Protein AF-A0A382ZJ48-F1 (afdb_monomer_lite)

Organism: NCBI:txid408172

Secondary structure (DSSP, 8-state):
-----HHHHHHHHHHHHH-S--EEE----GGGS-TTSGGGTS----HHHHHHHHHHT-SEEE---HHHHS-TT---------

Sequence (82 aa):
MGCLHEGHVSLIKASISECDYTVASIFVNPAQFGVNEDLKSYPRDIEPDKEILRNTGVDVLFYPDHKDLYPKNFQTFTQVEE

Radius of gyration: 14.99 Å; chains: 1; bounding box: 34×28×38 Å

Foldseek 3Di:
DDPDDVVNLVVQLVCVVPDPAAEAEDDLACVPDDPPDCSVVPDDPCVVVVVSCVVSDHPYYHYDDPCVVVPPPDDDDDDDDD

pLDDT: mean 95.08, std 4.1, range [81.5, 98.69]

Structure (mmCIF, N/CA/C/O backbone):
data_AF-A0A382ZJ48-F1
#
_entry.id   AF-A0A382ZJ48-F1
#
loop_
_atom_site.group_PDB
_atom_site.id
_atom_site.type_symbol
_atom_site.label_atom_id
_atom_site.label_alt_id
_atom_site.label_comp_id
_atom_site.label_asym_id
_atom_site.label_entity_id
_atom_site.label_seq_id
_atom_site.pdbx_PDB_ins_code
_atom_site.Cartn_x
_atom_site.Cartn_y
_atom_site.Cartn_z
_atom_site.occupancy
_atom_site.B_iso_or_equiv
_atom_site.auth_seq_id
_atom_site.auth_comp_id
_atom_site.auth_asym_id
_atom_site.auth_atom_id
_atom_site.pdbx_PDB_model_num
ATOM 1 N N . MET A 1 1 ? 3.217 3.698 -1.562 1.00 95.38 1 MET A N 1
ATOM 2 C CA . MET A 1 1 ? 3.506 2.370 -2.151 1.00 95.38 1 MET A CA 1
ATOM 3 C C . MET A 1 1 ? 4.272 1.548 -1.123 1.00 95.38 1 MET A C 1
ATOM 5 O O . MET A 1 1 ? 5.372 1.077 -1.387 1.00 95.38 1 MET A O 1
ATOM 9 N N . GLY A 1 2 ? 3.701 1.423 0.076 1.00 96.00 2 GLY A N 1
ATOM 10 C CA . GLY A 1 2 ? 4.493 1.178 1.282 1.00 96.00 2 GLY A CA 1
ATOM 11 C C . GLY A 1 2 ? 5.153 2.461 1.793 1.00 96.00 2 GLY A C 1
ATOM 12 O O . GLY A 1 2 ? 4.846 3.543 1.275 1.00 96.00 2 GLY A O 1
ATOM 13 N N . CYS A 1 3 ? 6.015 2.323 2.799 1.00 96.31 3 CYS A N 1
ATOM 14 C CA . CYS A 1 3 ? 6.585 3.419 3.588 1.00 96.31 3 CYS A CA 1
ATOM 15 C C . CYS A 1 3 ? 5.487 4.306 4.175 1.00 96.31 3 CYS A C 1
ATOM 17 O O . CYS A 1 3 ? 5.420 5.515 3.931 1.00 96.31 3 CYS A O 1
ATOM 19 N N . LEU A 1 4 ? 4.571 3.660 4.890 1.00 97.62 4 LEU A N 1
ATOM 20 C CA . LEU A 1 4 ? 3.387 4.289 5.436 1.00 97.62 4 LEU A CA 1
ATOM 21 C C . LEU A 1 4 ? 3.763 5.327 6.498 1.00 97.62 4 LEU A C 1
ATOM 23 O O . LEU A 1 4 ? 4.734 5.206 7.240 1.00 97.62 4 LEU A O 1
ATOM 27 N N . HIS A 1 5 ? 2.951 6.372 6.555 1.00 96.62 5 HIS A N 1
ATOM 28 C CA . HIS A 1 5 ? 3.098 7.510 7.457 1.00 96.62 5 HIS A CA 1
ATOM 29 C C . HIS A 1 5 ? 1.703 8.047 7.789 1.00 96.62 5 HIS A C 1
ATOM 31 O O . HIS A 1 5 ? 0.717 7.584 7.218 1.00 96.62 5 HIS A O 1
ATOM 37 N N . GLU A 1 6 ? 1.598 9.069 8.638 1.00 98.00 6 GLU A N 1
ATOM 38 C CA . GLU A 1 6 ? 0.307 9.588 9.128 1.00 98.00 6 GLU A CA 1
ATOM 39 C C . GLU A 1 6 ? -0.700 9.934 8.019 1.00 98.00 6 GLU A C 1
ATOM 41 O O . GLU A 1 6 ? -1.884 9.632 8.138 1.00 98.00 6 GLU A O 1
ATOM 46 N N . GLY A 1 7 ? -0.233 10.486 6.894 1.00 98.44 7 GLY A N 1
ATOM 47 C CA . GLY A 1 7 ? -1.092 10.718 5.724 1.00 98.44 7 GLY A CA 1
ATOM 48 C C . GLY A 1 7 ? -1.735 9.452 5.133 1.00 98.44 7 GLY A C 1
ATOM 49 O O . GLY A 1 7 ? -2.855 9.511 4.648 1.00 98.44 7 GLY A O 1
ATOM 50 N N . HIS A 1 8 ? -1.073 8.295 5.192 1.00 98.44 8 HIS A N 1
ATOM 51 C CA . HIS A 1 8 ? -1.680 7.022 4.790 1.00 98.44 8 HIS A CA 1
ATOM 52 C C . HIS A 1 8 ? -2.663 6.517 5.855 1.00 98.44 8 HIS A C 1
ATOM 54 O O . HIS A 1 8 ? -3.737 6.018 5.528 1.00 98.44 8 HIS A O 1
ATOM 60 N N . VAL A 1 9 ? -2.314 6.681 7.135 1.00 98.50 9 VAL A N 1
ATOM 61 C CA . VAL A 1 9 ? -3.155 6.271 8.270 1.00 98.50 9 VAL A CA 1
ATOM 62 C C . VAL A 1 9 ? -4.482 7.029 8.279 1.00 98.50 9 VAL A C 1
ATOM 64 O O . VAL A 1 9 ? -5.514 6.436 8.589 1.00 98.50 9 VAL A O 1
ATOM 67 N N . SER A 1 10 ? -4.497 8.313 7.912 1.00 98.56 10 SER A N 1
ATOM 68 C CA . SER A 1 10 ? -5.745 9.081 7.832 1.00 98.56 10 SER A CA 1
ATOM 69 C C . SER A 1 10 ? -6.710 8.526 6.778 1.00 98.56 10 SER A C 1
ATOM 71 O O . SER A 1 10 ? -7.902 8.420 7.059 1.00 98.56 10 SER A O 1
ATOM 73 N N . LEU A 1 11 ? -6.205 8.099 5.613 1.00 98.62 11 LEU A N 1
ATOM 74 C CA . LEU A 1 11 ? -7.012 7.462 4.565 1.00 98.62 11 LEU A CA 1
ATOM 75 C C . LEU A 1 11 ? -7.571 6.112 5.022 1.00 98.62 11 LEU A C 1
ATOM 77 O O . LEU A 1 11 ? -8.742 5.819 4.800 1.00 98.62 11 LEU A O 1
ATOM 81 N N . ILE A 1 12 ? -6.749 5.310 5.705 1.00 98.56 12 ILE A N 1
ATOM 82 C CA . ILE A 1 12 ? -7.182 4.024 6.262 1.00 98.56 12 ILE A CA 1
ATOM 83 C C . ILE A 1 12 ? -8.298 4.239 7.292 1.00 98.56 12 ILE A C 1
ATOM 85 O O . ILE A 1 12 ? -9.319 3.563 7.235 1.00 98.56 12 ILE A O 1
ATOM 89 N N . LYS A 1 13 ? -8.143 5.206 8.204 1.00 98.44 13 LYS A N 1
ATOM 90 C CA . LYS A 1 13 ? -9.173 5.532 9.204 1.00 98.44 13 LYS A CA 1
ATOM 91 C C . LYS A 1 13 ? -10.485 5.983 8.560 1.00 98.44 13 LYS A C 1
ATOM 93 O O . LYS A 1 13 ? -11.542 5.574 9.030 1.00 98.44 13 LYS A O 1
ATOM 98 N N . ALA A 1 14 ? -10.415 6.787 7.498 1.00 98.62 14 ALA A N 1
ATOM 99 C CA . ALA A 1 14 ? -11.598 7.189 6.740 1.00 98.62 14 ALA A CA 1
ATOM 100 C C . ALA A 1 14 ? -12.301 5.967 6.121 1.00 98.62 14 ALA A C 1
ATOM 102 O O . ALA A 1 14 ? -13.490 5.769 6.359 1.00 98.62 14 ALA A O 1
ATOM 103 N N . SER A 1 15 ? -11.548 5.088 5.446 1.00 98.69 15 SER A N 1
ATOM 104 C CA . SER A 1 15 ? -12.066 3.830 4.884 1.00 98.69 15 SER A CA 1
ATOM 105 C C . SER A 1 15 ? -12.760 2.968 5.942 1.00 98.69 15 SER A C 1
ATOM 107 O O . SER A 1 15 ? -13.891 2.543 5.739 1.00 98.69 15 SER A O 1
ATOM 109 N N . ILE A 1 16 ? -12.130 2.772 7.102 1.00 98.25 16 ILE A N 1
ATOM 110 C CA . ILE A 1 16 ? -12.693 1.980 8.208 1.00 98.25 16 ILE A CA 1
ATOM 111 C C . ILE A 1 16 ? -13.993 2.591 8.744 1.00 98.25 16 ILE A C 1
ATOM 113 O O . ILE A 1 16 ? -14.889 1.865 9.162 1.00 98.25 16 ILE A O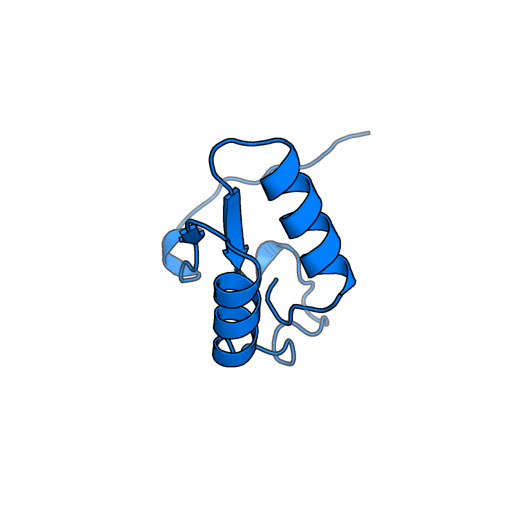 1
ATOM 117 N N . SER A 1 17 ? -14.115 3.920 8.753 1.00 98.44 17 SER A N 1
ATOM 118 C CA . SER A 1 17 ? -15.335 4.579 9.232 1.00 98.44 17 SER A CA 1
ATOM 119 C C . SER A 1 17 ? -16.503 4.528 8.243 1.00 98.44 17 SER A C 1
ATOM 121 O O . SER A 1 17 ? -17.648 4.706 8.654 1.00 98.44 17 SER A O 1
ATOM 123 N N . GLU A 1 18 ? -16.223 4.299 6.958 1.00 98.56 18 GLU A N 1
ATOM 124 C CA . GLU A 1 18 ? -17.203 4.398 5.868 1.00 98.56 18 GLU A CA 1
ATOM 125 C C . GLU A 1 18 ? -17.537 3.048 5.217 1.00 98.56 18 GLU A C 1
ATOM 127 O O . GLU A 1 18 ? -18.531 2.948 4.499 1.00 98.56 18 GLU A O 1
ATOM 132 N N . CYS A 1 19 ? -16.726 2.013 5.448 1.00 98.44 19 CYS A N 1
ATOM 133 C CA . CYS A 1 19 ? -16.825 0.718 4.776 1.00 98.44 19 CYS A CA 1
ATOM 134 C C . CYS A 1 19 ? -16.874 -0.442 5.776 1.00 98.44 19 CYS A C 1
ATOM 136 O O . CYS A 1 19 ? -16.227 -0.401 6.819 1.00 98.44 19 CYS A O 1
ATOM 138 N N . ASP A 1 20 ? -17.561 -1.526 5.405 1.00 98.56 20 ASP A N 1
ATOM 139 C CA . ASP A 1 20 ? -17.587 -2.765 6.199 1.00 98.56 20 ASP A CA 1
ATOM 140 C C . ASP A 1 20 ? -16.224 -3.478 6.229 1.00 98.56 20 ASP A C 1
ATOM 142 O O . ASP A 1 20 ? -15.896 -4.145 7.206 1.00 98.56 20 ASP A O 1
ATOM 146 N N . TYR A 1 21 ? -15.441 -3.340 5.151 1.00 98.38 21 TYR A N 1
ATOM 147 C CA . TYR A 1 21 ? -14.113 -3.931 5.004 1.00 98.38 21 TYR A CA 1
ATOM 148 C C . TYR A 1 21 ? -13.148 -2.940 4.357 1.00 98.38 21 TYR A C 1
ATOM 150 O O . TYR A 1 21 ? -13.478 -2.285 3.367 1.00 98.38 21 TYR A O 1
ATOM 158 N N . THR A 1 22 ? -11.924 -2.882 4.870 1.00 98.69 22 THR A N 1
ATOM 159 C CA . THR A 1 22 ? -10.831 -2.062 4.354 1.00 98.69 22 THR A CA 1
ATOM 160 C C . THR A 1 22 ? -9.701 -2.942 3.830 1.00 98.69 22 THR A C 1
ATOM 162 O O . THR A 1 22 ? -9.106 -3.740 4.556 1.00 98.69 22 THR A O 1
ATOM 165 N N . VAL A 1 23 ? -9.356 -2.747 2.556 1.00 98.56 23 VAL A N 1
ATOM 166 C CA . VAL A 1 23 ? -8.230 -3.416 1.893 1.00 98.56 23 VAL A CA 1
ATOM 167 C C . VAL A 1 23 ? -7.155 -2.386 1.575 1.00 98.56 23 VAL A C 1
ATOM 169 O O . VAL A 1 23 ? -7.427 -1.377 0.928 1.00 98.56 23 VAL A O 1
ATOM 172 N N . ALA A 1 24 ? -5.918 -2.655 1.985 1.00 98.44 24 ALA A N 1
ATOM 173 C CA . ALA A 1 24 ? -4.761 -1.842 1.628 1.00 98.44 24 ALA A CA 1
ATOM 174 C C . ALA A 1 24 ? -3.875 -2.591 0.632 1.00 98.44 24 ALA A C 1
ATOM 176 O O . ALA A 1 24 ? -3.548 -3.757 0.845 1.00 98.44 24 ALA A O 1
ATOM 177 N N . SER A 1 25 ? -3.437 -1.918 -0.433 1.00 98.19 25 SER A N 1
ATOM 178 C CA . SER A 1 25 ? -2.436 -2.462 -1.354 1.00 98.19 25 SER A CA 1
ATOM 179 C C . SER A 1 25 ? -1.086 -1.783 -1.169 1.00 98.19 25 SER A C 1
ATOM 181 O O . SER A 1 25 ? -0.997 -0.553 -1.218 1.00 98.19 25 SER A O 1
ATOM 183 N N . ILE A 1 26 ? -0.023 -2.573 -1.046 1.00 97.88 26 ILE A N 1
ATOM 184 C CA . ILE A 1 26 ? 1.352 -2.077 -1.105 1.00 97.88 26 ILE A CA 1
ATOM 185 C C . ILE A 1 26 ? 2.025 -2.697 -2.322 1.00 97.88 26 ILE A C 1
ATOM 187 O O . ILE A 1 26 ? 2.247 -3.899 -2.384 1.00 97.88 26 ILE A O 1
ATOM 191 N N . PHE A 1 27 ? 2.350 -1.856 -3.297 1.00 96.81 27 PHE A N 1
ATOM 192 C CA . PHE A 1 27 ? 3.071 -2.259 -4.493 1.00 96.81 27 PHE A CA 1
ATOM 193 C C . PHE A 1 27 ? 3.866 -1.067 -5.023 1.00 96.81 27 PHE A C 1
ATOM 195 O O . PHE A 1 27 ? 3.289 -0.020 -5.320 1.00 96.81 27 PHE A O 1
ATOM 202 N N . VAL A 1 28 ? 5.189 -1.210 -5.113 1.00 95.06 28 VAL A N 1
ATOM 203 C CA . VAL A 1 28 ? 6.048 -0.217 -5.772 1.00 95.06 28 VAL A CA 1
ATOM 204 C C . VAL A 1 28 ? 5.952 -0.462 -7.269 1.00 95.06 28 VAL A C 1
ATOM 206 O O . VAL A 1 28 ? 6.621 -1.350 -7.789 1.00 95.06 28 VAL A O 1
ATOM 209 N N . ASN A 1 29 ? 5.081 0.288 -7.937 1.00 94.94 29 ASN A N 1
ATOM 210 C CA . ASN A 1 29 ? 4.740 0.079 -9.338 1.00 94.94 29 ASN A CA 1
ATOM 211 C C . ASN A 1 29 ? 5.847 0.585 -10.276 1.00 94.94 29 ASN A C 1
ATOM 213 O O . ASN A 1 29 ? 5.947 1.793 -10.452 1.00 94.94 29 ASN A O 1
ATOM 217 N N . PRO A 1 30 ? 6.637 -0.270 -10.955 1.00 91.56 30 PRO A N 1
ATOM 218 C CA . PRO A 1 30 ? 7.735 0.209 -11.795 1.00 91.56 30 PRO A CA 1
ATOM 219 C C . PRO A 1 30 ? 7.275 1.002 -13.018 1.00 91.56 30 PRO A C 1
ATOM 221 O O . PRO A 1 30 ? 8.031 1.832 -13.506 1.00 91.56 30 PRO A O 1
ATOM 224 N N . ALA A 1 31 ? 6.048 0.775 -13.501 1.00 91.06 31 ALA A N 1
ATOM 225 C CA . ALA A 1 31 ? 5.529 1.435 -14.697 1.00 91.06 31 ALA A CA 1
ATOM 226 C C . ALA A 1 31 ? 5.313 2.948 -14.511 1.00 91.06 31 ALA A C 1
ATOM 228 O O . ALA A 1 31 ? 5.184 3.662 -15.500 1.00 91.06 31 ALA A O 1
ATOM 229 N N . GLN A 1 32 ? 5.280 3.435 -13.265 1.00 92.94 32 GLN A N 1
ATOM 230 C CA . GLN A 1 32 ? 5.134 4.860 -12.956 1.00 92.94 32 GLN A CA 1
ATOM 231 C C . GLN A 1 32 ? 6.462 5.558 -12.623 1.00 92.94 32 GLN A C 1
ATOM 233 O O . GLN A 1 32 ? 6.433 6.726 -12.254 1.00 92.94 32 GLN A O 1
ATOM 238 N N . PHE A 1 33 ? 7.596 4.850 -12.728 1.00 92.69 33 PHE A N 1
ATOM 239 C CA . PHE A 1 33 ? 8.925 5.434 -12.552 1.00 92.69 33 PHE A CA 1
ATOM 240 C C . PHE A 1 33 ? 9.631 5.607 -13.901 1.00 92.69 33 PHE A C 1
ATOM 242 O O . PHE A 1 33 ? 9.726 4.673 -14.701 1.00 92.69 33 PHE A O 1
ATOM 249 N N . GLY A 1 34 ? 10.191 6.788 -14.136 1.00 89.88 34 GLY A N 1
ATOM 250 C CA . GLY A 1 34 ? 11.075 7.074 -15.262 1.00 89.88 34 GLY A CA 1
ATOM 251 C C . GLY A 1 34 ? 12.459 6.420 -15.134 1.00 89.88 34 GLY A C 1
ATOM 252 O O . GLY A 1 34 ? 12.884 5.983 -14.066 1.00 89.88 34 GLY A O 1
ATOM 253 N N . VAL A 1 35 ? 13.220 6.405 -16.236 1.00 82.12 35 VAL A N 1
ATOM 254 C CA . VAL A 1 35 ? 14.556 5.766 -16.323 1.00 82.12 35 VAL A CA 1
ATOM 255 C C . VAL A 1 35 ? 15.558 6.308 -15.291 1.00 82.12 35 VAL A C 1
ATOM 257 O O . VAL A 1 35 ? 16.421 5.565 -14.826 1.00 82.12 35 VAL A O 1
ATOM 260 N N . ASN A 1 36 ? 15.435 7.586 -14.926 1.00 83.25 36 ASN A N 1
ATOM 261 C CA . ASN A 1 36 ? 16.330 8.277 -13.993 1.00 83.25 36 ASN 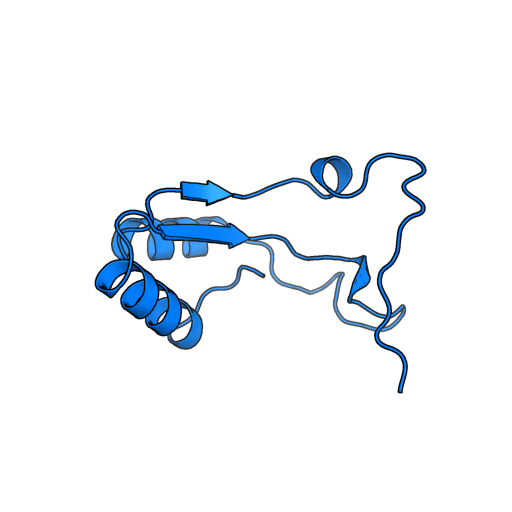A CA 1
ATOM 262 C C . ASN A 1 36 ? 15.687 8.545 -12.625 1.00 83.25 36 ASN A C 1
ATOM 264 O O . ASN A 1 36 ? 16.227 9.325 -11.843 1.00 83.25 36 ASN A O 1
ATOM 268 N N . GLU A 1 37 ? 14.534 7.941 -12.349 1.00 90.06 37 GLU A N 1
ATOM 269 C CA . GLU A 1 37 ? 13.854 8.102 -11.070 1.00 90.06 37 GLU A CA 1
ATOM 270 C C . GLU A 1 37 ? 14.319 7.064 -10.046 1.00 90.06 37 GLU A C 1
ATOM 272 O O . GLU A 1 37 ? 15.105 6.148 -10.309 1.00 90.06 37 GLU A O 1
ATOM 277 N N . ASP A 1 38 ? 13.847 7.235 -8.823 1.00 88.94 38 ASP A N 1
ATOM 278 C CA . ASP A 1 38 ? 14.379 6.628 -7.616 1.00 88.94 38 ASP A CA 1
ATOM 279 C C . ASP A 1 38 ? 13.846 5.213 -7.347 1.00 88.94 38 ASP A C 1
ATOM 281 O O . ASP A 1 38 ? 13.955 4.719 -6.227 1.00 88.94 38 ASP A O 1
ATOM 285 N N . LEU A 1 39 ? 13.364 4.492 -8.370 1.00 88.31 39 LEU A N 1
ATOM 286 C CA . LEU A 1 39 ? 12.826 3.129 -8.232 1.00 88.31 39 LEU A CA 1
ATOM 287 C C . LEU A 1 39 ? 13.775 2.197 -7.460 1.00 88.31 39 LEU A C 1
ATOM 289 O O . LEU A 1 39 ? 13.330 1.361 -6.6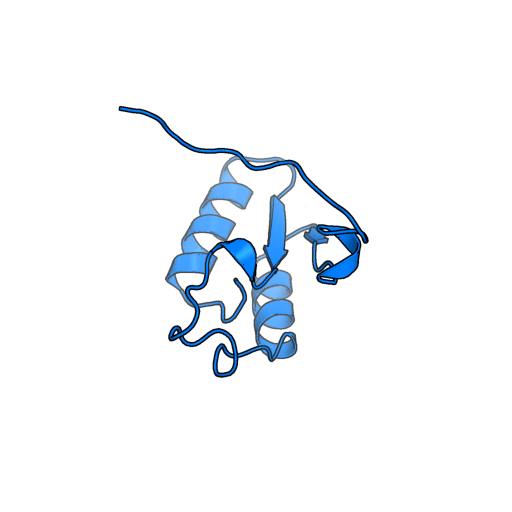70 1.00 88.31 39 LEU A O 1
ATOM 293 N N . LYS A 1 40 ? 15.089 2.314 -7.701 1.00 86.56 40 LYS A N 1
ATOM 294 C CA . LYS A 1 40 ? 16.120 1.492 -7.042 1.00 86.56 40 LYS A CA 1
ATOM 295 C C . LYS A 1 40 ? 16.320 1.844 -5.568 1.00 86.56 40 LYS A C 1
ATOM 297 O O . LYS A 1 40 ? 16.651 0.952 -4.794 1.00 86.56 40 LYS A O 1
ATOM 302 N N . SER A 1 41 ? 16.162 3.113 -5.206 1.00 89.06 41 SER A N 1
ATOM 303 C CA . SER A 1 41 ? 16.340 3.623 -3.842 1.00 89.06 41 SER A CA 1
ATOM 304 C C . SER A 1 41 ? 15.032 3.737 -3.064 1.00 89.06 41 SER A C 1
ATOM 306 O O . SER A 1 41 ? 15.080 4.027 -1.871 1.00 89.06 41 SER A O 1
ATOM 308 N N . TYR A 1 42 ? 13.885 3.493 -3.705 1.00 90.38 42 TYR A N 1
ATOM 309 C CA . TYR A 1 42 ? 12.590 3.505 -3.041 1.00 90.38 42 TYR A CA 1
ATOM 310 C C . TYR A 1 42 ? 12.603 2.503 -1.875 1.00 90.38 42 TYR A C 1
ATOM 312 O O . TYR A 1 42 ? 12.994 1.349 -2.096 1.00 90.38 42 TYR A O 1
ATOM 320 N N . PRO A 1 43 ? 12.218 2.893 -0.648 1.00 87.81 43 PRO A N 1
ATOM 321 C CA . PRO A 1 43 ? 12.316 1.995 0.492 1.00 87.81 43 PRO A CA 1
ATOM 322 C C . PRO A 1 43 ? 11.282 0.862 0.388 1.00 87.81 43 PRO A C 1
ATOM 324 O O . PRO A 1 43 ? 10.180 1.037 -0.128 1.00 87.81 43 PRO A O 1
ATOM 327 N N . ARG A 1 44 ? 11.673 -0.346 0.809 1.00 86.19 44 ARG A N 1
ATOM 328 C CA . ARG A 1 44 ? 10.898 -1.590 0.595 1.00 86.19 44 ARG A CA 1
ATOM 329 C C . ARG A 1 44 ? 10.778 -2.456 1.845 1.00 86.19 44 ARG A C 1
ATOM 331 O O . ARG A 1 44 ? 10.423 -3.627 1.738 1.00 86.19 44 ARG A O 1
ATOM 338 N N . ASP A 1 45 ? 11.109 -1.908 3.009 1.00 91.06 45 ASP A N 1
ATOM 339 C CA . ASP A 1 45 ? 10.894 -2.624 4.260 1.00 91.06 45 ASP A CA 1
ATOM 340 C C . ASP A 1 45 ? 9.395 -2.658 4.569 1.00 91.06 45 ASP A C 1
ATOM 342 O O . ASP A 1 45 ? 8.780 -1.632 4.849 1.00 91.06 45 ASP A O 1
ATOM 346 N N . ILE A 1 46 ? 8.810 -3.847 4.449 1.00 95.31 46 ILE A N 1
ATOM 347 C CA . ILE A 1 46 ? 7.373 -4.072 4.590 1.00 95.31 46 ILE A CA 1
ATOM 348 C C . ILE A 1 46 ? 6.955 -4.290 6.049 1.00 95.31 46 ILE A C 1
ATOM 350 O O . ILE A 1 46 ? 5.771 -4.194 6.365 1.00 95.31 46 ILE A O 1
ATOM 354 N N . GLU A 1 47 ? 7.886 -4.609 6.952 1.00 97.38 47 GLU A N 1
ATOM 355 C CA . GLU A 1 47 ? 7.537 -4.952 8.336 1.00 97.38 47 GLU A CA 1
ATOM 356 C C . GLU A 1 47 ? 6.962 -3.765 9.130 1.00 97.38 47 GLU A C 1
ATOM 358 O O . GLU A 1 47 ? 5.915 -3.949 9.761 1.00 97.38 47 GLU A O 1
ATOM 363 N N . PRO A 1 48 ? 7.523 -2.539 9.052 1.00 97.44 48 PRO A N 1
ATOM 364 C CA . PRO A 1 48 ? 6.910 -1.364 9.674 1.00 97.44 48 PRO A CA 1
ATOM 365 C C . PRO A 1 48 ? 5.494 -1.096 9.151 1.00 97.44 48 PRO A C 1
ATOM 367 O O . PRO A 1 48 ? 4.584 -0.798 9.924 1.00 97.44 48 PRO A O 1
ATOM 370 N N . ASP A 1 49 ? 5.285 -1.262 7.844 1.00 98.06 49 ASP A N 1
ATOM 371 C CA . ASP A 1 49 ? 3.985 -1.036 7.215 1.00 98.06 49 ASP A CA 1
ATOM 372 C C . ASP A 1 49 ? 2.947 -2.059 7.685 1.00 98.06 49 ASP A C 1
ATOM 374 O O . ASP A 1 49 ? 1.826 -1.686 8.024 1.00 98.06 49 ASP A O 1
ATOM 378 N N . LYS A 1 50 ? 3.310 -3.348 7.758 1.00 98.00 50 LYS A N 1
ATOM 379 C CA . LYS A 1 50 ? 2.425 -4.397 8.294 1.00 98.00 50 LYS A CA 1
ATOM 380 C C . LYS A 1 50 ? 1.978 -4.079 9.712 1.00 98.00 50 LYS A C 1
ATOM 382 O O . LYS A 1 50 ? 0.814 -4.300 10.036 1.00 98.00 50 LYS A O 1
ATOM 387 N N . GLU A 1 51 ? 2.883 -3.577 10.543 1.00 98.06 51 GLU A N 1
ATOM 388 C CA . GLU A 1 51 ? 2.566 -3.219 11.921 1.00 98.06 51 GLU A CA 1
ATOM 389 C C . GLU A 1 51 ? 1.585 -2.044 11.987 1.00 98.06 51 GLU A C 1
ATOM 391 O O . GLU A 1 51 ? 0.575 -2.118 12.688 1.00 98.06 51 GLU A O 1
ATOM 396 N N . ILE A 1 52 ? 1.807 -0.998 11.186 1.00 98.19 52 ILE A N 1
ATOM 397 C CA . ILE A 1 52 ? 0.870 0.128 11.064 1.00 98.19 52 ILE A CA 1
ATOM 398 C C . ILE A 1 52 ? -0.514 -0.360 10.609 1.00 98.19 52 ILE A C 1
ATOM 400 O O . ILE A 1 52 ? -1.526 0.008 11.208 1.00 98.19 52 ILE A O 1
ATOM 404 N N . LEU A 1 53 ? -0.576 -1.205 9.576 1.00 98.25 53 LEU A N 1
ATOM 405 C CA . LEU A 1 53 ? -1.835 -1.715 9.023 1.00 98.25 53 LEU A CA 1
ATOM 406 C C . LEU A 1 53 ? -2.603 -2.577 10.032 1.00 98.25 53 LEU A C 1
ATOM 408 O O . LEU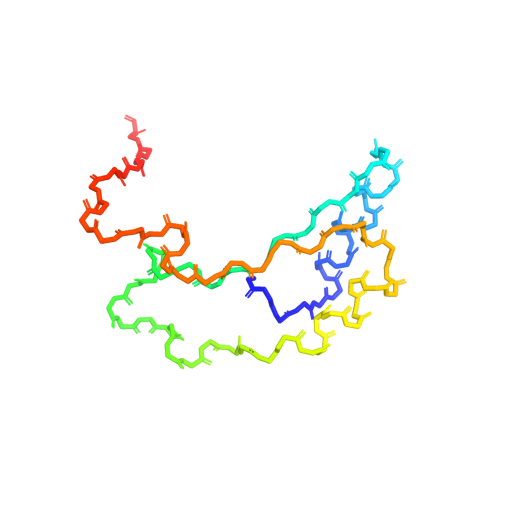 A 1 53 ? -3.806 -2.374 10.208 1.00 98.25 53 LEU A O 1
ATOM 412 N N . ARG A 1 54 ? -1.910 -3.484 10.737 1.00 97.25 54 ARG A N 1
ATOM 413 C CA . ARG A 1 54 ? -2.502 -4.296 11.813 1.00 97.25 54 ARG A CA 1
ATOM 414 C C . ARG A 1 54 ? -3.077 -3.420 12.919 1.00 97.25 54 ARG A C 1
ATOM 416 O O . ARG A 1 54 ? -4.216 -3.625 13.321 1.00 97.25 54 ARG A O 1
ATOM 423 N N . ASN A 1 55 ? -2.318 -2.422 13.368 1.00 97.81 55 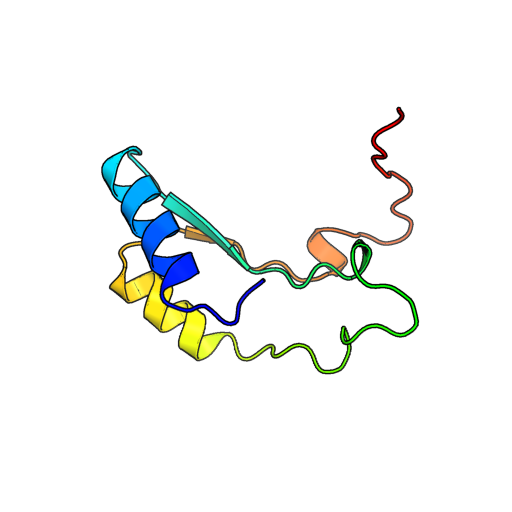ASN A N 1
ATOM 424 C CA . ASN A 1 55 ? -2.731 -1.541 14.460 1.00 97.81 55 ASN A CA 1
ATOM 425 C C . ASN A 1 55 ? -3.860 -0.581 14.072 1.00 97.81 55 ASN A C 1
ATOM 427 O O . ASN A 1 55 ? -4.593 -0.117 14.943 1.00 97.81 55 ASN A O 1
ATOM 431 N N . THR A 1 56 ? -4.014 -0.280 12.781 1.00 97.38 56 THR A N 1
ATOM 432 C CA . THR A 1 56 ? -5.082 0.607 12.303 1.00 97.38 56 THR A CA 1
ATOM 433 C C . THR A 1 56 ? -6.399 -0.142 12.075 1.00 97.38 56 THR A C 1
ATOM 435 O O . THR A 1 56 ? -7.446 0.494 12.100 1.00 97.38 56 THR A O 1
ATOM 438 N N . GLY A 1 57 ? -6.371 -1.471 11.916 1.00 96.69 57 GLY A N 1
ATOM 439 C CA . GLY A 1 57 ? -7.569 -2.295 11.714 1.00 96.69 57 GLY A CA 1
ATOM 440 C C . GLY A 1 57 ? -7.885 -2.600 10.249 1.00 96.69 57 GLY A C 1
ATOM 441 O O . GLY A 1 57 ? -9.048 -2.724 9.892 1.00 96.69 57 GLY A O 1
ATOM 442 N N . VAL A 1 58 ? -6.867 -2.693 9.389 1.00 98.38 58 VAL A N 1
ATOM 443 C CA . VAL A 1 58 ? -7.039 -3.133 7.994 1.00 98.38 58 VAL A CA 1
ATOM 444 C C . VAL A 1 58 ? -7.347 -4.630 7.943 1.00 98.38 58 VAL A C 1
ATOM 446 O O . VAL A 1 58 ? -6.616 -5.425 8.533 1.00 98.38 58 VAL A O 1
ATOM 449 N N . ASP A 1 59 ? -8.378 -5.020 7.191 1.00 98.50 59 ASP A N 1
ATOM 450 C CA . ASP A 1 59 ? -8.806 -6.418 7.071 1.00 98.50 59 ASP A CA 1
ATOM 451 C C . ASP A 1 59 ? -7.872 -7.239 6.181 1.00 98.50 59 ASP A C 1
ATOM 453 O O . ASP A 1 59 ? -7.548 -8.389 6.480 1.00 98.50 59 ASP A O 1
ATOM 457 N N . VAL A 1 60 ? -7.435 -6.650 5.063 1.00 98.50 60 VAL A N 1
ATOM 458 C CA . VAL A 1 60 ? -6.602 -7.332 4.067 1.00 98.50 60 VAL A CA 1
ATOM 459 C C . VAL A 1 60 ? -5.472 -6.427 3.599 1.00 98.50 60 VAL A C 1
ATOM 461 O O . VAL A 1 60 ? -5.692 -5.312 3.126 1.00 98.50 60 VAL A O 1
ATOM 464 N N . LEU A 1 61 ? -4.251 -6.956 3.654 1.00 98.38 61 LEU A N 1
ATOM 465 C CA . LEU A 1 61 ? -3.110 -6.412 2.928 1.00 98.38 61 LEU A CA 1
ATOM 466 C C . LEU A 1 61 ? -2.926 -7.191 1.622 1.00 98.38 61 LEU A C 1
ATOM 468 O O . LEU A 1 61 ? -2.570 -8.370 1.638 1.00 98.38 61 LEU A O 1
ATOM 472 N N . PHE A 1 62 ? -3.107 -6.513 0.494 1.00 98.44 62 PHE A N 1
ATOM 473 C CA . PHE A 1 62 ? -2.699 -7.002 -0.815 1.00 98.44 62 PHE A CA 1
ATOM 474 C C . PHE A 1 62 ? -1.256 -6.566 -1.106 1.00 98.44 62 PHE A C 1
ATOM 476 O O . PHE A 1 62 ? -0.979 -5.390 -1.344 1.00 98.44 62 PHE A O 1
ATOM 483 N N . TYR A 1 63 ? -0.325 -7.520 -1.066 1.00 97.31 63 TYR A N 1
ATOM 484 C CA . TYR A 1 63 ? 1.110 -7.287 -1.263 1.00 97.31 63 TYR A CA 1
ATOM 485 C C . TYR A 1 63 ? 1.658 -8.191 -2.383 1.00 97.31 63 TYR A C 1
ATOM 487 O O . TYR A 1 63 ? 2.259 -9.225 -2.089 1.00 97.31 63 TYR A O 1
ATOM 495 N N . PRO A 1 64 ? 1.376 -7.867 -3.660 1.00 96.81 64 PRO A N 1
ATOM 496 C CA . PRO A 1 64 ? 1.801 -8.676 -4.798 1.00 96.81 64 PRO A CA 1
ATOM 497 C C . PRO A 1 64 ? 3.280 -8.471 -5.151 1.00 96.81 64 PRO A C 1
ATOM 499 O O . PRO A 1 64 ? 3.838 -7.383 -4.981 1.00 96.81 64 PRO A O 1
ATOM 502 N N . ASP A 1 65 ? 3.882 -9.491 -5.763 1.00 92.62 65 ASP A N 1
ATOM 503 C CA . ASP A 1 65 ? 5.128 -9.335 -6.507 1.00 92.62 65 ASP A CA 1
ATOM 504 C C . ASP A 1 65 ? 4.864 -8.635 -7.854 1.00 92.62 65 ASP A C 1
ATOM 506 O O . ASP A 1 65 ? 3.787 -8.726 -8.444 1.00 92.62 65 ASP A O 1
ATOM 510 N N . HIS A 1 66 ? 5.902 -8.026 -8.437 1.00 90.75 66 HIS A N 1
ATOM 511 C CA . HIS A 1 66 ? 5.840 -7.448 -9.790 1.00 90.75 66 HIS A CA 1
ATOM 512 C C . HIS A 1 66 ? 5.283 -8.416 -10.842 1.00 90.75 66 HIS A C 1
ATOM 514 O O . HIS A 1 66 ? 4.492 -8.020 -11.691 1.00 90.75 66 HIS A O 1
ATOM 520 N N . LYS A 1 67 ? 5.689 -9.689 -10.789 1.00 94.12 67 LYS A N 1
ATOM 521 C CA . LYS A 1 67 ? 5.264 -10.723 -11.747 1.00 94.12 67 LYS A CA 1
ATOM 522 C C . LYS A 1 67 ? 3.773 -11.077 -11.638 1.00 94.12 67 LYS A C 1
ATOM 524 O O . LYS A 1 67 ? 3.235 -11.615 -12.600 1.00 94.12 67 LYS A O 1
ATOM 529 N N . ASP A 1 68 ? 3.144 -10.801 -10.492 1.00 95.00 68 ASP A N 1
ATOM 530 C CA . ASP A 1 68 ? 1.733 -11.113 -10.251 1.00 95.00 68 ASP A CA 1
ATOM 531 C C . ASP A 1 68 ? 0.829 -10.093 -10.958 1.00 95.00 68 ASP A C 1
ATOM 533 O O . ASP A 1 68 ? -0.244 -10.446 -11.439 1.00 95.00 68 ASP A O 1
ATOM 537 N N . LEU A 1 69 ? 1.288 -8.838 -11.062 1.00 95.38 69 LEU A N 1
ATOM 538 C CA . LEU A 1 69 ? 0.575 -7.753 -11.746 1.00 95.38 69 LEU A CA 1
ATOM 539 C C . LEU A 1 69 ? 1.016 -7.569 -13.201 1.00 95.38 69 LEU A C 1
ATOM 541 O O . LEU A 1 69 ? 0.190 -7.300 -14.070 1.00 95.38 69 LEU A O 1
ATOM 545 N N . TYR A 1 70 ? 2.308 -7.745 -13.476 1.00 95.06 70 TYR A N 1
ATOM 546 C CA . TYR A 1 70 ? 2.905 -7.624 -14.803 1.00 95.06 70 TYR A CA 1
ATOM 547 C C . TYR A 1 70 ? 3.502 -8.970 -15.228 1.00 95.06 70 TYR A C 1
ATOM 549 O O . TYR A 1 70 ? 4.720 -9.181 -15.132 1.00 95.06 70 TYR A O 1
ATOM 557 N N . PRO A 1 71 ? 2.659 -9.913 -15.694 1.00 95.19 71 PRO A N 1
ATOM 558 C CA . PRO A 1 71 ? 3.141 -11.181 -16.210 1.00 95.19 71 PRO A CA 1
ATOM 559 C C . PRO A 1 71 ? 3.992 -10.965 -17.465 1.00 95.19 71 PRO A C 1
ATOM 561 O O . PRO A 1 71 ? 3.965 -9.919 -18.122 1.00 95.19 71 PRO A O 1
ATOM 564 N N . LYS A 1 72 ? 4.760 -11.994 -17.829 1.00 94.31 72 LYS A N 1
ATOM 565 C CA . LYS A 1 72 ? 5.610 -11.951 -19.021 1.00 94.31 72 LYS A CA 1
ATOM 566 C C . LYS A 1 72 ? 4.773 -11.598 -20.258 1.00 94.31 72 LYS A C 1
ATOM 568 O O . LYS A 1 72 ? 3.753 -12.230 -20.513 1.00 94.31 72 LYS A O 1
ATOM 573 N N . ASN A 1 73 ? 5.267 -10.646 -21.050 1.00 93.31 73 ASN A N 1
ATOM 574 C CA . ASN A 1 73 ? 4.624 -10.148 -22.270 1.00 93.31 73 ASN A CA 1
ATOM 575 C C . ASN A 1 73 ? 3.273 -9.444 -22.046 1.00 93.31 73 ASN A C 1
ATOM 577 O O . ASN A 1 73 ? 2.452 -9.444 -22.958 1.00 93.31 73 ASN A O 1
ATOM 581 N N . PHE A 1 74 ? 3.019 -8.853 -20.876 1.00 93.94 74 PHE A N 1
ATOM 582 C CA . PHE A 1 74 ? 1.899 -7.923 -20.705 1.00 93.94 74 PHE A CA 1
ATOM 583 C C . PHE A 1 74 ? 2.052 -6.716 -21.656 1.00 93.94 74 PHE A C 1
ATOM 585 O O . PHE A 1 74 ? 3.146 -6.163 -21.760 1.00 93.94 74 PHE A O 1
ATOM 592 N N . GLN A 1 75 ? 0.990 -6.335 -22.380 1.00 95.44 75 GLN A N 1
ATOM 593 C CA . GLN A 1 75 ? 1.045 -5.307 -23.447 1.00 95.44 75 GLN A CA 1
ATOM 594 C C . GLN A 1 75 ? 0.011 -4.187 -23.292 1.00 95.44 75 GLN A C 1
ATOM 596 O O . GLN A 1 75 ? -0.073 -3.302 -24.140 1.00 95.44 75 GLN A O 1
ATOM 601 N N . THR A 1 76 ? -0.810 -4.231 -22.248 1.00 95.56 76 THR A N 1
ATOM 602 C CA . THR A 1 76 ? -1.882 -3.253 -22.062 1.00 95.56 76 THR A CA 1
ATOM 603 C C . THR A 1 76 ? -1.352 -2.045 -21.299 1.00 95.56 76 THR A C 1
ATOM 605 O O . THR A 1 76 ? -0.671 -2.193 -20.292 1.00 95.56 76 THR A O 1
ATOM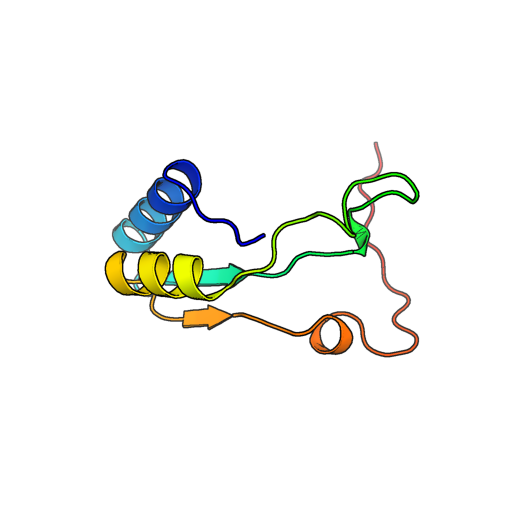 608 N N . PHE A 1 77 ? -1.683 -0.842 -21.751 1.00 94.12 77 PHE A N 1
ATOM 609 C CA . PHE A 1 77 ? -1.431 0.390 -21.014 1.00 94.12 77 PHE A CA 1
ATOM 610 C C . PHE A 1 77 ? -2.662 1.287 -21.109 1.00 94.12 77 PHE A C 1
ATOM 612 O O . PHE A 1 77 ? -3.409 1.223 -22.085 1.00 94.12 77 PHE A O 1
ATOM 619 N N . THR A 1 78 ? -2.870 2.104 -20.083 1.00 94.38 78 THR A N 1
ATOM 620 C CA . THR A 1 78 ? -3.928 3.115 -20.056 1.00 94.38 78 THR A CA 1
ATOM 621 C C . THR A 1 78 ? -3.266 4.480 -20.073 1.00 94.38 78 THR A C 1
ATOM 623 O O . THR A 1 78 ? -2.352 4.729 -19.288 1.00 94.38 78 THR A O 1
ATOM 626 N N . GLN A 1 79 ? -3.734 5.358 -20.953 1.00 94.12 79 GLN A N 1
ATOM 627 C CA . GLN A 1 79 ? -3.281 6.737 -21.055 1.00 94.12 79 GLN A CA 1
ATOM 628 C C . GLN A 1 79 ? -4.504 7.651 -21.049 1.00 94.12 79 GLN A C 1
ATOM 630 O O . GLN A 1 79 ? -5.527 7.325 -21.647 1.00 94.12 79 GLN A O 1
ATOM 635 N N . VAL A 1 80 ? -4.406 8.766 -20.331 1.00 94.88 80 VAL A N 1
ATOM 636 C CA . VAL A 1 80 ? -5.405 9.833 -20.399 1.00 94.88 80 VAL A CA 1
ATOM 637 C C . VAL A 1 80 ? -5.008 10.742 -21.558 1.00 94.88 80 VAL A C 1
ATOM 639 O O . VAL A 1 80 ? -3.873 11.218 -21.596 1.00 94.88 80 VAL A O 1
ATOM 642 N N . GLU A 1 81 ? -5.918 10.922 -22.508 1.00 92.56 81 GLU A N 1
ATOM 643 C CA . GLU A 1 81 ? -5.786 11.872 -23.616 1.00 92.56 81 GLU A CA 1
ATOM 644 C C . GLU A 1 81 ? -6.457 13.201 -23.227 1.00 92.56 81 GLU A C 1
ATOM 646 O O . GLU A 1 81 ? -7.377 13.204 -22.403 1.00 92.56 81 GLU A O 1
ATOM 651 N N . GLU A 1 82 ? -5.963 14.317 -23.773 1.00 81.50 82 GLU A N 1
ATOM 652 C CA . GLU A 1 82 ? -6.556 15.656 -23.589 1.00 81.50 82 GLU A CA 1
ATOM 653 C C . GLU A 1 82 ? -7.821 15.863 -24.432 1.00 81.50 82 GLU A C 1
ATOM 655 O O . GLU A 1 82 ? -7.838 15.424 -25.607 1.00 81.50 82 GLU A O 1
#

InterPro domains:
  IPR003721 Pantoate-beta-alanine ligase [PF02569] (1-78)
  IPR014729 Rossmann-like alpha/beta/alpha sandwich fold [G3DSA:3.40.50.620] (1-82)